Protein AF-A0A9W7AVV8-F1 (afdb_monomer_lite)

Radius of gyration: 15.86 Å; chains: 1; bounding box: 60×37×30 Å

Secondary structure (DSSP, 8-state):
----HHHHHHHHHHHHHHHHHHHHH-HHHHHHTTT-THHHHHHHHHHHT-----------GGG--HHHHHHHHHHHHHHHHH-S-HHHHHHHHHHH-HHHHHHHHH-TTHHHHHHHHHHHHHHHTTTSS-----HHHHHHHHHHHHHHHHHHHHHHS--

Sequence (159 aa):
MVRKKGGWKKRAELEKLGVDEFLYISFAMREILPRYPWFRALLHEISLNRVKGALTVTTALSDLKDHDANNLAKGLSTITLTNTEGSAAADHWISQNTAMEEFEKECPWMRPFFTELVQYNLNTSKLGLKLRVTSRALLSIDDLIIDVYITTVVFNTPA

pLDDT: mean 75.6, std 12.31, range [38.12, 89.88]

Structure (mmCIF, N/CA/C/O backbone):
data_AF-A0A9W7AVV8-F1
#
_entry.id   AF-A0A9W7AVV8-F1
#
loop_
_atom_site.group_PDB
_atom_site.id
_atom_site.type_symbol
_atom_site.label_atom_id
_atom_site.label_alt_id
_atom_site.label_comp_id
_atom_site.label_asym_id
_atom_site.label_entity_id
_atom_site.label_seq_id
_atom_site.pdbx_PDB_ins_code
_atom_site.Cartn_x
_atom_site.Cartn_y
_atom_site.Cartn_z
_atom_site.occupancy
_atom_site.B_iso_or_equiv
_atom_site.auth_seq_id
_atom_site.auth_comp_id
_atom_site.auth_asym_id
_atom_site.auth_atom_id
_atom_site.pdbx_PDB_model_num
ATOM 1 N N . MET A 1 1 ? -29.467 20.344 -10.314 1.00 38.12 1 MET A N 1
ATOM 2 C CA . MET A 1 1 ? -28.198 19.868 -10.919 1.00 38.12 1 MET A CA 1
ATOM 3 C C . MET A 1 1 ? -28.059 18.360 -10.724 1.00 38.12 1 MET A C 1
ATOM 5 O O . MET A 1 1 ? -27.743 17.911 -9.630 1.00 38.12 1 MET A 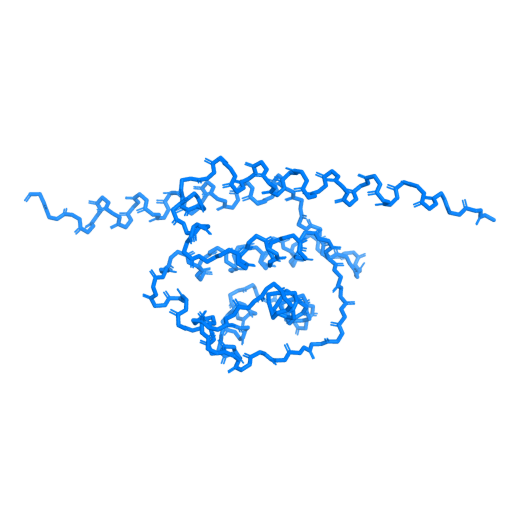O 1
ATOM 9 N N . VAL A 1 2 ? -28.319 17.562 -11.763 1.00 45.97 2 VAL A N 1
ATOM 10 C CA . VAL A 1 2 ? -28.132 16.101 -11.731 1.00 45.97 2 VAL A CA 1
ATOM 11 C C . VAL A 1 2 ? -26.651 15.804 -11.980 1.00 45.97 2 VAL A C 1
ATOM 13 O O . VAL A 1 2 ? -26.169 15.918 -13.105 1.00 45.97 2 VAL A O 1
ATOM 16 N N . ARG A 1 3 ? -25.891 15.449 -10.937 1.00 50.31 3 ARG A N 1
ATOM 17 C CA . ARG A 1 3 ? -24.530 14.914 -11.112 1.00 50.31 3 ARG A CA 1
ATOM 18 C C . ARG A 1 3 ? -24.635 13.618 -11.927 1.00 50.31 3 ARG A C 1
ATOM 20 O O . ARG A 1 3 ? -25.258 12.663 -11.467 1.00 50.31 3 ARG A O 1
ATOM 27 N N . LYS A 1 4 ? -24.036 13.579 -13.127 1.00 48.72 4 LYS A N 1
ATOM 28 C CA . LYS A 1 4 ? -23.948 12.384 -13.992 1.00 48.72 4 LYS A CA 1
ATOM 29 C C . LYS A 1 4 ? -23.308 11.218 -13.215 1.00 48.72 4 LYS A C 1
ATOM 31 O O . LYS A 1 4 ? -22.090 11.058 -13.236 1.00 48.72 4 LYS A O 1
ATOM 36 N N . LYS A 1 5 ? -24.123 10.375 -12.564 1.00 51.66 5 LYS A N 1
ATOM 37 C CA . LYS A 1 5 ? -23.690 9.153 -11.848 1.00 51.66 5 LYS A CA 1
ATOM 38 C C . LYS A 1 5 ? -22.823 8.227 -12.722 1.00 51.66 5 LYS A C 1
ATOM 40 O O . LYS A 1 5 ? -21.973 7.518 -12.194 1.00 51.66 5 LYS A O 1
ATOM 45 N N . GLY A 1 6 ? -22.988 8.267 -14.048 1.00 58.19 6 GLY A N 1
ATOM 46 C CA . GLY A 1 6 ? -22.201 7.471 -14.996 1.00 58.19 6 GLY A CA 1
ATOM 47 C C . GLY A 1 6 ? -20.746 7.920 -15.183 1.00 58.19 6 GLY A C 1
ATOM 48 O O . GLY A 1 6 ? -19.896 7.083 -15.455 1.00 58.19 6 GLY A O 1
ATOM 49 N N . GLY A 1 7 ? -20.426 9.207 -14.997 1.00 67.81 7 GLY A N 1
ATOM 50 C CA . GLY A 1 7 ? -19.055 9.705 -15.194 1.00 67.81 7 GLY A CA 1
ATOM 51 C C . GLY A 1 7 ? -18.080 9.197 -14.130 1.00 67.81 7 GLY A C 1
ATOM 52 O O . GLY A 1 7 ? -16.937 8.874 -14.433 1.00 67.81 7 GLY A O 1
ATOM 53 N N . TRP A 1 8 ? -18.555 9.062 -12.888 1.00 65.25 8 TRP A N 1
ATOM 54 C CA . TRP A 1 8 ? -17.750 8.533 -11.787 1.00 65.25 8 TRP A CA 1
ATOM 55 C C . TRP A 1 8 ? -17.470 7.034 -11.937 1.00 65.25 8 TRP A C 1
ATOM 57 O O . TRP A 1 8 ? -16.346 6.607 -11.701 1.00 65.25 8 TRP A O 1
ATOM 67 N N . LYS A 1 9 ? -18.472 6.241 -12.352 1.00 72.69 9 LYS A N 1
ATOM 68 C CA . LYS A 1 9 ? -18.294 4.799 -12.603 1.00 72.69 9 LYS A CA 1
ATOM 69 C C . LYS A 1 9 ? -17.248 4.548 -13.688 1.00 72.69 9 LYS A C 1
ATOM 71 O O . LYS A 1 9 ? -16.290 3.836 -13.430 1.00 72.69 9 LYS A O 1
ATOM 76 N N . LYS A 1 10 ? -17.375 5.233 -14.831 1.00 77.25 10 LYS A N 1
ATOM 77 C CA . LYS A 1 10 ? -16.401 5.144 -15.929 1.00 77.25 10 LYS A CA 1
ATOM 78 C C . LYS A 1 10 ? -14.988 5.514 -15.485 1.00 77.25 10 LYS A C 1
ATOM 80 O O . LYS A 1 10 ? -14.037 4.841 -15.848 1.00 77.25 10 LYS A O 1
ATOM 85 N N . ARG A 1 11 ? -14.840 6.567 -14.675 1.00 71.44 11 ARG A N 1
ATOM 86 C CA . ARG A 1 11 ? -13.527 6.938 -14.139 1.00 71.44 11 ARG A CA 1
ATOM 87 C C . ARG A 1 11 ? -12.955 5.848 -13.234 1.00 71.44 11 ARG A C 1
ATOM 89 O O . ARG A 1 11 ? -11.803 5.494 -13.402 1.00 71.44 11 ARG A O 1
ATOM 96 N N . ALA A 1 12 ? -13.747 5.308 -12.311 1.00 75.31 12 ALA A N 1
ATOM 97 C CA . ALA A 1 12 ? -13.295 4.233 -11.430 1.00 75.31 12 ALA A CA 1
ATOM 98 C C . ALA A 1 12 ? -12.876 2.970 -12.207 1.00 75.31 12 ALA A C 1
ATOM 100 O O . ALA A 1 12 ? -11.914 2.317 -11.823 1.00 75.31 12 ALA A O 1
ATOM 101 N N . GLU A 1 13 ? -13.574 2.640 -13.296 1.00 78.31 13 GLU A N 1
ATOM 102 C CA . GLU A 1 13 ? -13.197 1.545 -14.201 1.00 78.31 13 GLU A CA 1
ATOM 103 C C . GLU A 1 13 ? -11.868 1.824 -14.913 1.00 78.31 13 GLU A C 1
ATOM 105 O O . GLU A 1 13 ? -11.010 0.950 -14.946 1.00 78.31 13 GLU A O 1
ATOM 110 N N . LEU A 1 14 ? -11.661 3.045 -15.416 1.00 78.06 14 LEU A N 1
ATOM 111 C CA . LEU A 1 14 ? -10.403 3.443 -16.057 1.00 78.06 14 LEU A CA 1
ATOM 112 C C . LEU A 1 14 ? -9.212 3.420 -15.092 1.00 78.06 14 LEU A C 1
ATOM 114 O O . LEU A 1 14 ? -8.141 2.963 -15.471 1.00 78.06 14 LEU A O 1
ATOM 118 N N . GLU A 1 15 ? -9.392 3.878 -13.850 1.00 77.38 15 GLU A N 1
ATOM 119 C CA . GLU A 1 15 ? -8.321 3.818 -12.846 1.00 77.38 15 GLU A CA 1
ATOM 120 C C . GLU A 1 15 ? -7.971 2.357 -12.529 1.00 77.38 15 GLU A C 1
ATOM 122 O O . GLU A 1 15 ? -6.797 2.005 -12.543 1.00 77.38 15 GLU A O 1
ATOM 127 N N . LYS A 1 16 ? -8.969 1.475 -12.351 1.00 80.88 16 LYS A N 1
ATOM 128 C CA . LYS A 1 16 ? -8.730 0.033 -12.159 1.00 80.88 16 LYS A CA 1
ATOM 129 C C . LYS A 1 16 ? -7.988 -0.605 -13.330 1.00 80.88 16 LYS A C 1
ATOM 131 O O . LYS A 1 16 ? -7.072 -1.382 -13.096 1.00 80.88 16 LYS A O 1
ATOM 136 N N . LEU A 1 17 ? -8.361 -0.268 -14.566 1.00 80.75 17 LEU A N 1
ATOM 137 C CA . LEU A 1 17 ? -7.660 -0.740 -15.762 1.00 80.75 17 LEU A CA 1
ATOM 138 C C . LEU A 1 17 ? -6.203 -0.281 -15.770 1.00 80.75 17 LEU A C 1
ATOM 140 O O . LEU A 1 17 ? -5.321 -1.072 -16.071 1.00 80.75 17 LEU A O 1
ATOM 144 N N . GLY A 1 18 ? -5.947 0.968 -15.387 1.00 79.62 18 GLY A N 1
ATOM 145 C CA . GLY A 1 18 ? -4.588 1.472 -15.281 1.00 79.62 18 GLY A CA 1
ATOM 146 C C . GLY A 1 18 ? -3.784 0.822 -14.147 1.00 79.62 18 GLY A C 1
ATOM 147 O O . GLY A 1 18 ? -2.588 0.609 -14.311 1.00 79.62 18 GLY A O 1
ATOM 148 N N . VAL A 1 19 ? -4.407 0.473 -13.013 1.00 81.62 19 VAL A N 1
ATOM 149 C CA . VAL A 1 19 ? -3.738 -0.329 -11.971 1.00 81.62 19 VAL A CA 1
ATOM 150 C C . VAL A 1 19 ? -3.448 -1.742 -12.475 1.00 81.62 19 VAL A C 1
ATOM 152 O O . VAL A 1 19 ? -2.382 -2.276 -12.202 1.00 81.62 19 VAL A O 1
ATOM 155 N N . ASP A 1 20 ? -4.360 -2.344 -13.233 1.00 83.62 20 ASP A N 1
ATOM 156 C CA . ASP A 1 20 ? -4.154 -3.668 -13.823 1.00 83.62 20 ASP A CA 1
ATOM 157 C C . ASP A 1 20 ? -3.036 -3.670 -14.864 1.00 83.62 20 ASP A C 1
ATOM 159 O O . ASP A 1 20 ? -2.230 -4.596 -14.887 1.00 83.62 20 ASP A O 1
ATOM 163 N N . GLU A 1 21 ? -2.962 -2.626 -15.686 1.00 79.69 21 GLU A N 1
ATOM 164 C CA . GLU A 1 21 ? -1.864 -2.396 -16.620 1.00 79.69 21 GLU A CA 1
ATOM 165 C C . GLU A 1 21 ? -0.539 -2.224 -15.873 1.00 79.69 21 GLU A C 1
ATOM 167 O O . GLU A 1 21 ? 0.437 -2.889 -16.202 1.00 79.69 21 GLU A O 1
ATOM 172 N N . PHE A 1 22 ? -0.522 -1.417 -14.811 1.00 78.25 22 PHE A N 1
ATOM 173 C CA . PHE A 1 22 ? 0.637 -1.247 -13.938 1.00 78.25 22 PHE A CA 1
ATOM 174 C C . PHE A 1 22 ? 1.129 -2.582 -13.350 1.00 78.25 22 PHE A C 1
ATOM 176 O O . PHE A 1 22 ? 2.284 -2.967 -13.532 1.00 78.25 22 PHE A O 1
ATOM 183 N N . LEU A 1 23 ? 0.226 -3.321 -12.707 1.00 79.75 23 LEU A N 1
ATOM 184 C CA . LEU A 1 23 ? 0.482 -4.642 -12.136 1.00 79.75 23 LEU A CA 1
ATOM 185 C C . LEU A 1 23 ? 0.973 -5.646 -13.183 1.00 79.75 23 LEU A C 1
ATOM 187 O O . LEU A 1 23 ? 1.753 -6.544 -12.872 1.00 79.75 23 LEU A O 1
ATOM 191 N N . TYR A 1 24 ? 0.493 -5.508 -14.419 1.00 76.94 24 TYR A N 1
ATOM 192 C CA . TYR A 1 24 ? 0.911 -6.345 -15.525 1.00 76.94 24 TYR A CA 1
ATOM 193 C C . TYR A 1 24 ? 2.230 -5.894 -16.140 1.00 76.94 24 TYR A C 1
ATOM 195 O O . TYR A 1 24 ? 2.864 -6.730 -16.751 1.00 76.94 24 TYR A O 1
ATOM 203 N N . ILE A 1 25 ? 2.676 -4.645 -16.054 1.00 70.56 25 ILE A N 1
ATOM 204 C CA . ILE A 1 25 ? 3.925 -4.206 -16.706 1.00 70.56 25 ILE A CA 1
ATOM 205 C C . ILE A 1 25 ? 5.123 -4.313 -15.756 1.00 70.56 25 ILE A C 1
ATOM 207 O O . ILE A 1 25 ? 6.204 -4.694 -16.202 1.00 70.56 25 ILE A O 1
ATOM 211 N N . SER A 1 26 ? 4.923 -4.058 -14.462 1.00 70.69 26 SER A N 1
ATOM 212 C CA . SER A 1 26 ? 5.992 -4.097 -13.460 1.00 70.69 26 SER A CA 1
ATOM 213 C C . SER A 1 26 ? 6.523 -5.513 -13.225 1.00 70.69 26 SER A C 1
ATOM 215 O O . SER A 1 26 ? 5.764 -6.450 -12.955 1.00 70.69 26 SER A O 1
ATOM 217 N N . PHE A 1 27 ? 7.848 -5.669 -13.293 1.00 72.88 27 PHE A N 1
ATOM 218 C CA . PHE A 1 27 ? 8.526 -6.939 -13.027 1.00 72.88 27 PHE A CA 1
ATOM 219 C C . PHE A 1 27 ? 8.288 -7.409 -11.585 1.00 72.88 27 PHE A C 1
ATOM 221 O O . PHE A 1 27 ? 7.820 -8.528 -11.378 1.00 72.88 27 PHE A O 1
ATOM 228 N N . ALA A 1 28 ? 8.509 -6.528 -10.603 1.00 70.19 28 ALA A N 1
ATOM 229 C CA . ALA A 1 28 ? 8.318 -6.842 -9.188 1.00 70.19 28 ALA A CA 1
ATOM 230 C C . ALA A 1 28 ? 6.866 -7.249 -8.892 1.00 70.19 28 ALA A C 1
ATOM 232 O O . ALA A 1 28 ? 6.619 -8.227 -8.185 1.00 70.19 28 ALA A O 1
ATOM 233 N N . MET A 1 29 ? 5.892 -6.556 -9.494 1.00 76.69 29 MET A N 1
ATOM 234 C CA . MET A 1 29 ? 4.472 -6.869 -9.307 1.00 76.69 29 MET A CA 1
ATOM 235 C C . MET A 1 29 ? 4.100 -8.233 -9.892 1.00 76.69 29 MET A C 1
ATOM 237 O O . MET A 1 29 ? 3.361 -8.989 -9.262 1.00 76.69 29 MET A O 1
ATOM 241 N N . ARG A 1 30 ? 4.642 -8.601 -11.059 1.00 78.06 30 ARG A N 1
ATOM 242 C CA . ARG A 1 30 ? 4.421 -9.933 -11.648 1.00 78.06 30 ARG A CA 1
ATOM 243 C C . ARG A 1 30 ? 4.935 -11.062 -10.763 1.00 78.06 30 ARG A C 1
ATOM 245 O O . ARG A 1 30 ? 4.308 -12.119 -10.733 1.00 78.06 30 ARG A O 1
ATOM 252 N N . GLU A 1 31 ? 6.042 -10.848 -10.059 1.00 78.44 31 GLU A N 1
ATOM 253 C CA . GLU A 1 31 ? 6.601 -11.848 -9.148 1.00 78.44 31 GLU A CA 1
ATOM 254 C C . GLU A 1 31 ? 5.776 -11.990 -7.866 1.00 78.44 31 GLU A C 1
ATOM 256 O O . GLU A 1 31 ? 5.559 -13.109 -7.396 1.00 78.44 31 GLU A O 1
ATOM 261 N N . ILE A 1 32 ? 5.267 -10.883 -7.313 1.00 80.06 32 ILE A N 1
ATOM 262 C CA . ILE A 1 32 ? 4.542 -10.932 -6.037 1.00 80.06 32 ILE A CA 1
ATOM 263 C C . ILE A 1 32 ? 3.065 -11.291 -6.167 1.00 80.06 32 ILE A C 1
ATOM 265 O O . ILE A 1 32 ? 2.519 -11.881 -5.240 1.00 80.06 32 ILE A O 1
ATOM 269 N N . LEU A 1 33 ? 2.397 -10.984 -7.282 1.00 82.62 33 LEU A N 1
ATOM 270 C CA . LEU A 1 33 ? 0.952 -11.209 -7.424 1.00 82.62 33 LEU A CA 1
ATOM 271 C C . LEU A 1 33 ? 0.521 -12.680 -7.281 1.00 82.62 33 LEU A C 1
ATOM 273 O O . LEU A 1 33 ? -0.514 -12.911 -6.652 1.00 82.62 33 LEU A O 1
ATOM 277 N N . PRO A 1 34 ? 1.263 -13.682 -7.798 1.00 85.62 34 PRO A N 1
ATOM 278 C CA . PRO A 1 34 ? 0.942 -15.088 -7.553 1.00 85.62 34 PRO A CA 1
ATOM 279 C C . PRO A 1 34 ? 1.038 -15.477 -6.074 1.00 85.62 34 PRO A C 1
ATOM 281 O O . PRO A 1 34 ? 0.298 -16.348 -5.622 1.00 85.62 34 PRO A O 1
ATOM 284 N N . ARG A 1 35 ? 1.943 -14.836 -5.324 1.00 85.38 35 ARG A N 1
ATOM 285 C CA . ARG A 1 35 ? 2.198 -15.120 -3.905 1.00 85.38 35 ARG A CA 1
ATOM 286 C C . ARG A 1 35 ? 1.266 -14.341 -2.975 1.00 85.38 35 ARG A C 1
ATOM 288 O O . ARG A 1 35 ? 0.839 -14.869 -1.955 1.00 85.38 35 ARG A O 1
ATOM 295 N N . TYR A 1 36 ? 0.909 -13.1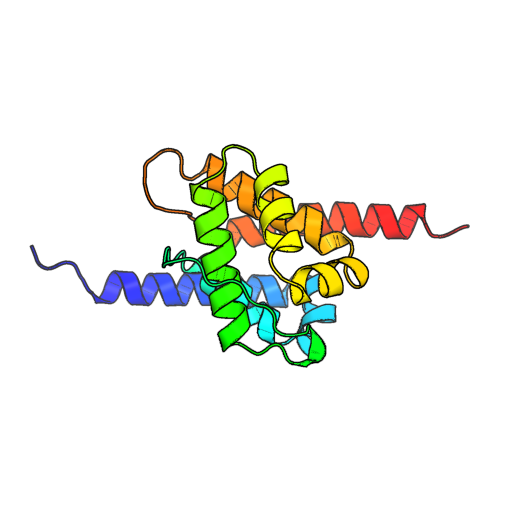20 -3.365 1.00 88.06 36 TYR A N 1
ATOM 296 C CA . TYR A 1 36 ? 0.096 -12.173 -2.604 1.00 88.06 36 TYR A CA 1
ATOM 297 C C . TYR A 1 36 ? -1.039 -11.589 -3.464 1.00 88.06 36 TYR A C 1
ATOM 299 O O . TYR A 1 36 ? -1.014 -10.404 -3.812 1.00 88.06 36 TYR A O 1
ATOM 307 N N . PRO A 1 37 ? -2.081 -12.381 -3.798 1.00 87.62 37 PRO A N 1
ATOM 308 C CA . PRO A 1 37 ? -3.171 -11.929 -4.672 1.00 87.62 37 PRO A CA 1
ATOM 309 C C . PRO A 1 37 ? -3.921 -10.700 -4.139 1.00 87.62 37 PRO A C 1
ATOM 311 O O . PRO A 1 37 ? -4.379 -9.853 -4.911 1.00 87.62 37 PRO A O 1
ATOM 314 N N . TRP A 1 38 ? -3.986 -10.567 -2.811 1.00 89.06 38 TRP A N 1
ATOM 315 C CA . TRP A 1 38 ? -4.621 -9.455 -2.106 1.00 89.06 38 TRP A CA 1
ATOM 316 C C . TRP A 1 38 ? -3.986 -8.093 -2.436 1.00 89.06 38 TRP A C 1
ATOM 318 O O . TRP A 1 38 ? -4.639 -7.054 -2.305 1.00 89.06 38 TRP A O 1
ATOM 328 N N . PHE A 1 39 ? -2.735 -8.070 -2.910 1.00 87.56 39 PHE A N 1
ATOM 329 C CA . PHE A 1 39 ? -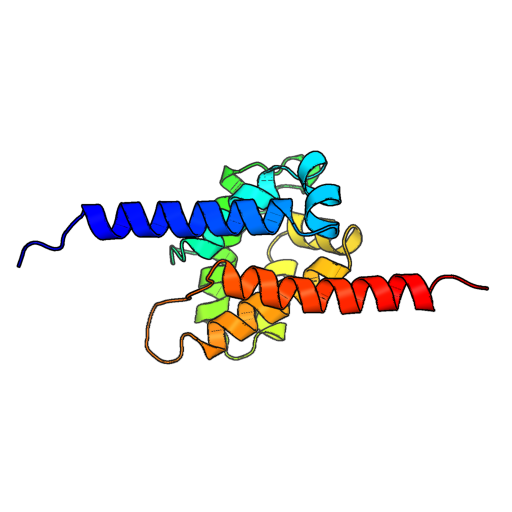2.016 -6.839 -3.233 1.00 87.56 39 PHE A CA 1
ATOM 330 C C . PHE A 1 39 ? -2.680 -6.063 -4.381 1.00 87.56 39 PHE A C 1
ATOM 332 O O . PHE A 1 39 ? -2.749 -4.831 -4.365 1.00 87.56 39 PHE A O 1
ATOM 339 N N . ARG A 1 40 ? -3.283 -6.781 -5.339 1.00 88.44 40 ARG A N 1
ATOM 340 C CA . ARG A 1 40 ? -4.107 -6.174 -6.395 1.00 88.44 40 ARG A CA 1
ATOM 341 C C . ARG A 1 40 ? -5.293 -5.415 -5.803 1.00 88.44 40 ARG A C 1
ATOM 343 O O . ARG A 1 40 ? -5.547 -4.276 -6.193 1.00 88.44 40 ARG A O 1
ATOM 350 N N . ALA A 1 41 ? -6.002 -6.026 -4.853 1.00 89.00 41 ALA A N 1
ATOM 351 C CA . ALA A 1 41 ? -7.142 -5.399 -4.189 1.00 89.00 41 ALA A CA 1
ATOM 352 C C . ALA A 1 41 ? -6.720 -4.154 -3.389 1.00 89.00 41 ALA A C 1
ATOM 354 O O . ALA A 1 41 ? -7.400 -3.128 -3.459 1.00 89.00 41 ALA A O 1
ATOM 355 N N . LEU A 1 42 ? -5.562 -4.207 -2.716 1.00 89.00 42 LEU A N 1
ATOM 356 C CA . LEU A 1 42 ? -4.979 -3.066 -2.003 1.00 89.00 42 LEU A CA 1
ATOM 357 C C . LEU A 1 42 ? -4.766 -1.871 -2.945 1.00 89.00 42 LEU A C 1
ATOM 359 O O . LEU A 1 42 ? -5.287 -0.783 -2.692 1.00 89.00 42 LEU A O 1
ATOM 363 N N . LEU A 1 43 ? -4.047 -2.068 -4.054 1.00 86.19 43 LEU A N 1
ATOM 364 C CA . LEU A 1 43 ? -3.751 -0.986 -4.999 1.00 86.19 43 LEU A CA 1
ATOM 365 C C . LEU A 1 43 ? -4.994 -0.470 -5.724 1.00 86.19 43 LEU A C 1
ATOM 367 O O . LEU A 1 43 ? -5.113 0.734 -5.967 1.00 86.19 43 LEU A O 1
ATOM 371 N N . HIS A 1 44 ? -5.955 -1.350 -6.015 1.00 85.75 44 HIS A N 1
ATOM 372 C CA . HIS A 1 44 ? -7.260 -0.941 -6.531 1.00 85.75 44 HIS A CA 1
ATOM 373 C C . HIS A 1 44 ? -7.945 0.016 -5.560 1.00 85.75 44 HIS A C 1
ATOM 375 O O . HIS A 1 44 ? -8.340 1.107 -5.966 1.00 85.75 44 HIS A O 1
ATOM 381 N N . GLU A 1 45 ? -8.071 -0.343 -4.284 1.00 84.69 45 GLU A N 1
ATOM 382 C CA . GLU A 1 45 ? -8.775 0.499 -3.313 1.00 84.69 45 GLU A CA 1
ATOM 383 C C . GLU A 1 45 ? -8.009 1.801 -3.010 1.00 84.69 45 GLU A C 1
ATOM 385 O O . GLU A 1 45 ? -8.642 2.855 -2.887 1.00 84.69 45 GLU A O 1
ATOM 390 N N . ILE A 1 46 ? -6.668 1.776 -3.009 1.00 81.38 46 ILE A N 1
ATOM 391 C CA . ILE A 1 46 ? -5.827 2.985 -2.935 1.00 81.38 46 ILE A CA 1
ATOM 392 C C . ILE A 1 46 ? -6.111 3.921 -4.122 1.00 81.38 46 ILE A C 1
ATOM 394 O O . ILE A 1 46 ? -6.349 5.114 -3.918 1.00 81.38 46 ILE A O 1
ATOM 398 N N . SER A 1 47 ? -6.163 3.398 -5.354 1.00 76.19 47 SER A N 1
ATOM 399 C CA . SER A 1 47 ? -6.453 4.200 -6.559 1.00 76.19 47 SER A CA 1
ATOM 400 C C . SER A 1 47 ? -7.867 4.793 -6.563 1.00 76.19 47 SER A C 1
ATOM 402 O O . SER A 1 47 ? -8.111 5.879 -7.092 1.00 76.19 47 SER A O 1
ATOM 404 N N . LEU A 1 48 ? -8.820 4.113 -5.916 1.00 74.62 48 LEU A N 1
ATOM 405 C CA . LEU A 1 48 ? -10.186 4.606 -5.764 1.00 74.62 48 LEU A CA 1
ATOM 406 C C . LEU A 1 48 ? -10.297 5.736 -4.733 1.00 74.62 48 LEU A C 1
ATOM 408 O O . LEU A 1 48 ? -11.335 6.407 -4.714 1.00 74.62 48 LEU A O 1
ATOM 412 N N . ASN A 1 49 ? -9.261 5.944 -3.909 1.00 66.06 49 ASN A N 1
ATOM 413 C CA . ASN A 1 49 ? -9.165 6.986 -2.890 1.00 66.06 49 ASN A CA 1
ATOM 414 C C . ASN A 1 49 ? -10.470 7.131 -2.085 1.00 66.06 49 ASN A C 1
ATOM 416 O O . ASN A 1 49 ? -11.175 8.150 -2.100 1.00 66.06 49 ASN A O 1
ATOM 420 N N . ARG A 1 50 ? -10.846 6.057 -1.400 1.00 65.06 50 ARG A N 1
ATOM 421 C CA . ARG A 1 50 ? -12.009 6.074 -0.518 1.00 65.06 50 ARG A CA 1
ATOM 422 C C . ARG A 1 50 ? -11.545 6.290 0.907 1.00 65.06 50 ARG A C 1
ATOM 424 O O . ARG A 1 50 ? -11.318 5.339 1.644 1.00 65.06 50 ARG A O 1
ATOM 431 N N . VAL A 1 51 ? -11.483 7.559 1.300 1.00 56.34 51 VAL A N 1
ATOM 432 C CA . VAL A 1 51 ? -11.313 7.934 2.705 1.00 56.34 51 VAL A CA 1
ATOM 433 C C . VAL A 1 51 ? -12.541 7.448 3.470 1.00 56.34 51 VAL A C 1
ATOM 435 O O . VAL A 1 51 ? -13.654 7.950 3.297 1.00 56.34 51 VAL A O 1
ATOM 438 N N . LYS A 1 52 ? -12.342 6.416 4.279 1.00 62.25 52 LYS A N 1
ATOM 439 C CA . LYS A 1 52 ? -13.308 5.873 5.232 1.00 62.25 52 LYS A CA 1
ATOM 440 C C . LYS A 1 52 ? -12.559 5.634 6.537 1.00 62.25 52 LYS A C 1
ATOM 442 O O . LYS A 1 52 ? -11.339 5.527 6.503 1.00 62.25 52 LYS A O 1
ATOM 447 N N . GLY A 1 53 ? -13.285 5.575 7.655 1.00 58.09 53 GLY A N 1
ATOM 448 C CA . GLY A 1 53 ? -12.686 5.391 8.979 1.00 58.09 53 GLY A CA 1
ATOM 449 C C . GLY A 1 53 ? -11.634 4.280 8.985 1.00 58.09 53 GLY A C 1
ATOM 450 O O . GLY A 1 53 ? -11.862 3.215 8.403 1.00 58.09 53 GLY A O 1
ATOM 451 N N . ALA A 1 54 ? -10.484 4.576 9.591 1.00 60.94 54 ALA A N 1
ATOM 452 C CA . ALA A 1 54 ? -9.368 3.650 9.689 1.00 60.94 54 ALA A CA 1
ATOM 453 C C . ALA A 1 54 ? -9.789 2.370 10.417 1.00 60.94 54 ALA A C 1
ATOM 455 O O . ALA A 1 54 ? -10.465 2.416 11.444 1.00 60.94 54 ALA A O 1
ATOM 456 N N . LEU A 1 55 ? -9.363 1.237 9.868 1.00 64.12 55 LEU A N 1
ATOM 457 C CA . LEU A 1 55 ? -9.448 -0.069 10.501 1.00 64.12 55 LEU A CA 1
ATOM 458 C C . LEU A 1 55 ? -8.028 -0.623 10.541 1.00 64.12 55 LEU A C 1
ATOM 460 O O . LEU A 1 55 ? -7.385 -0.726 9.497 1.00 64.12 55 LEU A O 1
ATOM 464 N N . THR A 1 56 ? -7.549 -0.943 11.737 1.00 72.06 56 THR A N 1
ATOM 465 C CA . THR A 1 56 ? -6.284 -1.655 11.928 1.00 72.06 56 THR A CA 1
ATOM 466 C C . THR A 1 56 ? -6.479 -3.115 11.542 1.00 72.06 56 THR A C 1
ATOM 468 O O . THR A 1 56 ? -7.473 -3.730 11.937 1.00 72.06 56 THR A O 1
ATOM 471 N N . VAL A 1 57 ? -5.551 -3.670 10.766 1.00 75.25 57 VAL A N 1
ATOM 472 C CA . VAL A 1 57 ? -5.570 -5.075 10.356 1.00 75.25 57 VAL A CA 1
ATOM 473 C C . VAL A 1 57 ? -4.519 -5.833 11.159 1.00 75.25 57 VAL A C 1
ATOM 475 O O . VAL A 1 57 ? -3.322 -5.620 10.997 1.00 75.25 57 VAL A O 1
ATOM 478 N N . THR A 1 58 ? -4.985 -6.734 12.023 1.00 79.56 58 THR A N 1
ATOM 479 C CA . THR A 1 58 ? -4.142 -7.622 12.845 1.00 79.56 58 THR A CA 1
ATOM 480 C C . THR A 1 58 ? -4.017 -9.031 12.259 1.00 79.56 58 THR A C 1
ATOM 482 O O . THR A 1 58 ? -3.433 -9.910 12.886 1.00 79.56 58 THR A O 1
ATOM 485 N N . THR A 1 59 ? -4.594 -9.269 11.078 1.00 82.06 59 THR A N 1
ATOM 486 C CA . THR A 1 59 ? -4.478 -10.532 10.339 1.00 82.06 59 THR A CA 1
ATOM 487 C C . THR A 1 59 ? -3.016 -10.784 9.964 1.00 82.06 59 THR A C 1
ATOM 489 O O . THR A 1 59 ? -2.318 -9.848 9.575 1.00 82.06 59 THR A O 1
ATOM 492 N N . ALA A 1 60 ? -2.564 -12.036 10.066 1.00 81.62 60 ALA A N 1
ATOM 493 C CA . ALA A 1 60 ? -1.244 -12.455 9.594 1.00 81.62 60 ALA A CA 1
ATOM 494 C C . ALA A 1 60 ? -1.150 -12.371 8.061 1.00 81.62 60 ALA A C 1
ATOM 496 O O . ALA A 1 60 ? -2.164 -12.498 7.368 1.00 81.62 60 ALA A O 1
ATOM 497 N N . LEU A 1 61 ? 0.060 -12.208 7.515 1.00 82.00 61 LEU A N 1
ATOM 498 C CA . LEU A 1 61 ? 0.270 -12.094 6.068 1.00 82.00 61 LEU A CA 1
ATOM 499 C C . LEU A 1 61 ? -0.257 -13.313 5.294 1.00 82.00 61 LEU A C 1
ATOM 501 O O . LEU A 1 61 ? -0.827 -13.161 4.212 1.00 82.00 61 LEU A O 1
ATOM 505 N N . SER A 1 62 ? -0.113 -14.513 5.863 1.00 83.19 62 SER A N 1
ATOM 506 C CA . SER A 1 62 ? -0.556 -15.776 5.256 1.00 83.19 62 SER A CA 1
ATOM 507 C C . SER A 1 62 ? -2.073 -15.897 5.111 1.00 83.19 62 SER A C 1
ATOM 509 O O . SER A 1 62 ? -2.545 -16.594 4.215 1.00 83.19 62 SER A O 1
ATOM 511 N N . ASP A 1 63 ? -2.834 -15.222 5.975 1.00 87.12 63 ASP A N 1
ATOM 512 C CA . ASP A 1 63 ? -4.299 -15.302 6.019 1.00 87.12 63 ASP A CA 1
ATOM 513 C C . ASP A 1 63 ? -4.979 -14.094 5.363 1.00 87.12 63 ASP A C 1
ATOM 515 O O . ASP A 1 63 ? -6.210 -13.981 5.382 1.00 87.12 63 ASP A O 1
ATOM 519 N N . LEU A 1 64 ? -4.191 -13.182 4.786 1.00 88.62 64 LEU A N 1
ATOM 520 C CA . LEU A 1 64 ? -4.679 -11.903 4.301 1.00 88.62 64 LEU A CA 1
ATOM 521 C C . LEU A 1 64 ? -5.498 -12.056 3.017 1.00 88.62 64 LEU A C 1
ATOM 523 O O . LEU A 1 64 ? -5.051 -12.624 2.017 1.00 88.62 64 LEU A O 1
ATOM 527 N N . LYS A 1 65 ? -6.721 -11.520 3.040 1.00 89.88 65 LYS A N 1
ATOM 528 C CA . LYS A 1 65 ? -7.669 -11.578 1.916 1.00 89.88 65 LYS A CA 1
ATOM 529 C C . LYS A 1 65 ? -7.954 -10.189 1.362 1.00 89.88 65 LYS A C 1
ATOM 531 O O . LYS A 1 65 ? -7.688 -9.175 2.002 1.00 89.88 65 LYS A O 1
ATOM 536 N N . ASP A 1 66 ? -8.609 -10.133 0.207 1.00 89.19 66 ASP A N 1
ATOM 537 C CA . ASP A 1 66 ? -9.007 -8.880 -0.450 1.00 89.19 66 ASP A CA 1
ATOM 538 C C . ASP A 1 66 ? -9.788 -7.926 0.468 1.00 89.19 66 ASP A C 1
ATOM 540 O O . ASP A 1 66 ? -9.644 -6.708 0.386 1.00 89.19 66 ASP A O 1
ATOM 544 N N . HIS A 1 67 ? -10.624 -8.458 1.366 1.00 85.75 67 HIS A N 1
ATOM 545 C CA . HIS A 1 67 ? -11.332 -7.646 2.358 1.00 85.75 67 HIS A CA 1
ATOM 546 C C . HIS A 1 67 ? -10.367 -6.897 3.290 1.00 85.75 67 HIS A C 1
ATOM 548 O O . HIS A 1 67 ? -10.568 -5.712 3.564 1.00 85.75 67 HIS A O 1
ATOM 554 N N . ASP A 1 68 ? -9.320 -7.574 3.745 1.00 88.12 68 ASP A N 1
ATOM 555 C CA . ASP A 1 68 ? -8.333 -7.024 4.666 1.00 88.12 68 ASP A CA 1
ATOM 556 C C . ASP A 1 68 ? -7.421 -6.042 3.932 1.00 88.12 68 ASP A C 1
ATOM 558 O O . ASP A 1 68 ? -7.182 -4.945 4.428 1.00 88.12 68 ASP A O 1
ATOM 562 N N . ALA A 1 69 ? -7.054 -6.349 2.685 1.00 88.44 69 ALA A N 1
ATOM 563 C CA . ALA A 1 69 ? -6.377 -5.420 1.781 1.00 88.44 69 ALA A CA 1
ATOM 564 C C . ALA A 1 69 ? -7.169 -4.117 1.566 1.00 88.44 69 ALA A C 1
ATOM 566 O O . ALA A 1 69 ? -6.607 -3.022 1.591 1.00 88.44 69 ALA A O 1
ATOM 567 N N . ASN A 1 70 ? -8.496 -4.200 1.446 1.00 87.38 70 ASN A N 1
ATOM 568 C CA . ASN A 1 70 ? -9.340 -3.007 1.373 1.00 87.38 70 ASN A CA 1
ATOM 569 C C . ASN A 1 70 ? -9.333 -2.199 2.681 1.00 87.38 70 ASN A C 1
ATOM 571 O O . ASN A 1 70 ? -9.532 -0.985 2.654 1.00 87.38 70 ASN A O 1
ATOM 575 N N . ASN A 1 71 ? -9.157 -2.841 3.837 1.00 86.75 71 ASN A N 1
ATOM 576 C CA . ASN A 1 71 ? -9.055 -2.147 5.123 1.00 86.75 71 ASN A CA 1
ATOM 577 C C . ASN A 1 71 ? -7.672 -1.521 5.318 1.00 86.75 71 ASN A C 1
ATOM 579 O O . ASN A 1 71 ? -7.601 -0.358 5.717 1.00 86.75 71 ASN A O 1
ATOM 583 N N . LEU A 1 72 ? -6.609 -2.213 4.901 1.00 88.62 72 LEU A N 1
ATOM 584 C CA . LEU A 1 72 ? -5.255 -1.670 4.799 1.00 88.62 72 LEU A CA 1
ATOM 585 C C . LEU A 1 72 ? -5.227 -0.389 3.949 1.00 88.62 72 LEU A C 1
ATOM 587 O O . LEU A 1 72 ? -4.698 0.628 4.399 1.00 88.62 72 LEU A O 1
ATOM 591 N N . ALA A 1 73 ? -5.881 -0.393 2.780 1.00 86.06 73 ALA A N 1
ATOM 592 C CA . ALA A 1 73 ? -5.999 0.778 1.904 1.00 86.06 73 ALA A CA 1
ATOM 593 C C . ALA A 1 73 ? -6.654 1.988 2.599 1.00 86.06 73 ALA A C 1
ATOM 595 O O . ALA A 1 73 ? -6.217 3.134 2.442 1.00 86.06 73 ALA A O 1
ATOM 596 N N . LYS A 1 74 ? -7.719 1.748 3.376 1.00 84.75 74 LYS A N 1
ATOM 597 C CA . LYS A 1 74 ? -8.427 2.796 4.135 1.00 84.75 74 LYS A CA 1
ATOM 598 C C . LYS A 1 74 ? -7.577 3.321 5.290 1.00 84.75 74 LYS A C 1
ATOM 600 O O . LYS A 1 74 ? -7.575 4.529 5.534 1.00 84.75 74 LYS A O 1
ATOM 605 N N . GLY A 1 75 ? -6.855 2.432 5.974 1.00 85.25 75 GLY A N 1
ATOM 606 C CA . GLY A 1 75 ? -5.880 2.787 7.004 1.00 85.25 75 GLY A CA 1
ATOM 607 C C . GLY A 1 75 ? -4.806 3.718 6.448 1.00 85.25 75 GLY A C 1
ATOM 608 O O . GLY A 1 75 ? -4.648 4.829 6.950 1.00 85.25 75 GLY A O 1
ATOM 609 N N . LEU A 1 76 ? -4.178 3.336 5.331 1.00 85.38 76 LEU A N 1
ATOM 610 C CA . LEU A 1 76 ? -3.177 4.152 4.638 1.00 85.38 76 LEU A CA 1
ATOM 611 C C . LEU A 1 76 ? -3.736 5.516 4.220 1.00 85.38 76 LEU A C 1
ATOM 613 O O . LEU A 1 76 ? -3.111 6.550 4.449 1.00 85.38 76 LEU A O 1
ATOM 617 N N . SER A 1 77 ? -4.944 5.535 3.650 1.00 81.44 77 SER A N 1
ATOM 618 C CA . SER A 1 77 ? -5.613 6.778 3.245 1.00 81.44 77 SER A CA 1
ATOM 619 C C . SER A 1 77 ? -5.865 7.707 4.435 1.00 81.44 77 SER A C 1
ATOM 621 O O . SER A 1 77 ? -5.695 8.918 4.319 1.00 81.44 77 SER A O 1
ATOM 623 N N . THR A 1 78 ? -6.254 7.151 5.585 1.00 81.62 78 THR A N 1
ATOM 624 C CA . THR A 1 78 ? -6.479 7.927 6.812 1.00 81.62 78 THR A CA 1
ATOM 625 C C . THR A 1 78 ? -5.170 8.497 7.342 1.00 81.62 78 THR A C 1
ATOM 627 O O . THR A 1 78 ? -5.091 9.696 7.585 1.00 81.62 78 THR A O 1
ATOM 630 N N . ILE A 1 79 ? -4.130 7.667 7.447 1.00 82.69 79 ILE A N 1
ATOM 631 C CA . ILE A 1 79 ? -2.813 8.078 7.945 1.00 82.69 79 ILE A CA 1
ATOM 632 C C . ILE A 1 79 ? -2.196 9.144 7.039 1.00 82.69 79 ILE A C 1
ATOM 634 O O . ILE A 1 79 ? -1.648 10.125 7.532 1.00 82.69 79 ILE A O 1
ATOM 638 N N . THR A 1 80 ? -2.354 9.014 5.723 1.00 80.12 80 THR A N 1
ATOM 639 C CA . THR A 1 80 ? -1.888 10.027 4.767 1.00 80.12 80 THR A CA 1
ATOM 640 C C . THR A 1 80 ? -2.551 11.386 5.008 1.00 80.12 80 THR A C 1
ATOM 642 O O . THR A 1 80 ? -1.917 12.416 4.837 1.00 80.12 80 THR A O 1
ATOM 645 N N . LEU A 1 81 ? -3.819 11.427 5.427 1.00 74.50 81 LEU A N 1
ATOM 646 C CA . LEU A 1 81 ? -4.513 12.691 5.704 1.00 74.50 81 LEU A CA 1
ATOM 647 C C . LEU A 1 81 ? -4.154 13.309 7.056 1.00 74.50 81 LEU A C 1
ATOM 649 O O . LEU A 1 81 ? -4.321 14.515 7.230 1.00 74.50 81 LEU A O 1
ATOM 653 N N . THR A 1 82 ? -3.718 12.499 8.019 1.00 76.56 82 THR A N 1
ATOM 654 C CA . THR A 1 82 ? -3.402 12.955 9.380 1.00 76.56 82 THR A CA 1
ATOM 655 C C . THR A 1 82 ? -1.927 13.295 9.579 1.00 76.56 82 THR A C 1
ATOM 657 O O . THR A 1 82 ? -1.554 13.704 10.673 1.00 76.56 82 THR A O 1
ATOM 660 N N . ASN A 1 83 ? -1.085 13.117 8.558 1.00 77.00 83 ASN A N 1
ATOM 661 C CA . ASN A 1 83 ? 0.359 13.330 8.633 1.00 77.00 83 ASN A CA 1
ATOM 662 C C . ASN A 1 83 ? 0.833 14.351 7.594 1.00 77.00 83 ASN A C 1
ATOM 664 O O . ASN A 1 83 ? 0.166 14.603 6.594 1.00 77.00 83 ASN A O 1
ATOM 668 N N . THR A 1 84 ? 2.000 14.945 7.843 1.00 77.12 84 THR A N 1
ATOM 669 C CA . THR A 1 84 ? 2.605 15.974 6.980 1.00 77.12 84 THR A CA 1
ATOM 670 C C . THR A 1 84 ? 3.768 15.461 6.135 1.00 77.12 84 THR A C 1
ATOM 672 O O . THR A 1 84 ? 4.151 16.126 5.176 1.00 77.12 84 THR A O 1
ATOM 675 N N . GLU A 1 85 ? 4.321 14.298 6.476 1.00 82.19 85 GLU A N 1
ATOM 676 C CA . GLU A 1 85 ? 5.502 13.711 5.842 1.00 82.19 85 GLU A CA 1
ATOM 677 C C . GLU A 1 85 ? 5.209 12.273 5.397 1.00 82.19 85 GLU A C 1
ATOM 679 O O . GLU A 1 85 ? 4.611 11.498 6.149 1.00 82.19 85 GLU A O 1
ATOM 684 N N . GLY A 1 86 ? 5.597 11.925 4.165 1.00 81.75 86 GLY A N 1
ATOM 685 C CA . GLY A 1 86 ? 5.269 10.631 3.565 1.00 81.75 86 GLY A CA 1
ATOM 686 C C . GLY A 1 86 ? 5.972 9.447 4.223 1.00 81.75 86 GLY A C 1
ATOM 687 O O . GLY A 1 86 ? 5.345 8.408 4.415 1.00 81.75 86 GLY A O 1
ATOM 688 N N . SER A 1 87 ? 7.228 9.630 4.633 1.00 85.81 87 SER A N 1
ATOM 689 C CA . SER A 1 87 ? 8.038 8.634 5.351 1.00 85.81 87 SER A CA 1
ATOM 690 C C . SER A 1 87 ? 7.396 8.260 6.690 1.00 85.81 87 SER A C 1
ATOM 692 O O . SER A 1 87 ? 7.031 7.109 6.907 1.00 85.81 87 SER A O 1
ATOM 694 N N . ALA A 1 88 ? 7.142 9.250 7.549 1.00 85.94 88 ALA A N 1
ATOM 695 C CA . ALA A 1 88 ? 6.535 9.050 8.862 1.00 85.94 88 ALA A CA 1
ATOM 696 C C . ALA A 1 88 ? 5.139 8.409 8.769 1.00 85.94 88 ALA A C 1
ATOM 698 O O . ALA A 1 88 ? 4.771 7.568 9.588 1.00 85.94 88 ALA A O 1
ATOM 699 N N . ALA A 1 89 ? 4.361 8.781 7.751 1.00 86.38 89 ALA A N 1
ATOM 700 C CA . ALA A 1 89 ? 3.052 8.201 7.490 1.00 86.38 89 ALA A CA 1
ATOM 701 C C . ALA A 1 89 ? 3.132 6.730 7.045 1.00 86.38 89 ALA A C 1
ATOM 703 O O . ALA A 1 89 ? 2.380 5.900 7.557 1.00 86.38 89 ALA A O 1
ATOM 704 N N . ALA A 1 90 ? 4.033 6.390 6.120 1.00 88.19 90 ALA A N 1
ATOM 705 C CA . ALA A 1 90 ? 4.230 5.010 5.685 1.00 88.19 90 ALA A CA 1
ATOM 706 C C . ALA A 1 90 ? 4.742 4.130 6.837 1.00 88.19 90 ALA A C 1
ATOM 708 O O . ALA A 1 90 ? 4.190 3.058 7.075 1.00 88.19 90 ALA A O 1
ATOM 709 N N . ASP A 1 91 ? 5.709 4.620 7.612 1.00 89.75 91 ASP A N 1
ATOM 710 C CA . ASP A 1 91 ? 6.275 3.923 8.771 1.00 89.75 91 ASP A CA 1
ATOM 711 C C . ASP A 1 91 ? 5.216 3.636 9.843 1.00 89.75 91 ASP A C 1
ATOM 713 O O . ASP A 1 91 ? 5.108 2.521 10.367 1.00 89.75 91 ASP A O 1
ATOM 717 N N . HIS A 1 92 ? 4.386 4.636 10.145 1.00 89.25 92 HIS A N 1
ATOM 718 C CA . HIS A 1 92 ? 3.279 4.475 11.078 1.00 89.25 92 HIS A CA 1
ATOM 719 C C . HIS A 1 92 ? 2.243 3.471 10.559 1.00 89.25 92 HIS A C 1
ATOM 721 O O . HIS A 1 92 ? 1.752 2.641 11.317 1.00 89.25 92 HIS A O 1
ATOM 727 N N . TRP A 1 93 ? 1.921 3.500 9.266 1.00 89.81 93 TRP A N 1
ATOM 728 C CA . TRP A 1 93 ? 0.990 2.536 8.685 1.00 89.81 93 TRP A CA 1
ATOM 729 C C . TRP A 1 93 ? 1.531 1.104 8.702 1.00 89.81 93 TRP A C 1
ATOM 731 O O . TRP A 1 93 ? 0.782 0.186 9.032 1.00 89.81 93 TRP A O 1
ATOM 741 N N . ILE A 1 94 ? 2.812 0.902 8.393 1.00 89.88 94 ILE A N 1
ATOM 742 C CA . ILE A 1 94 ? 3.440 -0.425 8.416 1.00 89.88 94 ILE A CA 1
ATOM 743 C C . ILE A 1 94 ? 3.429 -0.981 9.844 1.00 89.88 94 ILE A C 1
ATOM 745 O O . ILE A 1 94 ? 2.903 -2.066 10.062 1.00 89.88 94 ILE A O 1
ATOM 749 N N . SER A 1 95 ? 3.898 -0.201 10.823 1.00 88.62 95 SER A N 1
ATOM 750 C CA . SER A 1 95 ? 3.952 -0.622 12.236 1.00 88.62 95 SER A CA 1
ATOM 751 C C . SER A 1 95 ? 2.586 -0.887 12.880 1.00 88.62 95 SER A C 1
ATOM 753 O O . SER A 1 95 ? 2.480 -1.626 13.856 1.00 88.62 95 SER A O 1
ATOM 755 N N . GLN A 1 96 ? 1.508 -0.306 12.347 1.00 88.50 96 GLN A N 1
ATOM 756 C CA . GLN A 1 96 ? 0.155 -0.587 12.829 1.00 88.50 96 GLN A CA 1
ATOM 757 C C . GLN A 1 96 ? -0.406 -1.928 12.341 1.00 88.50 96 GLN A C 1
ATOM 759 O O . GLN A 1 96 ? -1.387 -2.403 12.910 1.00 88.50 96 GLN A O 1
ATOM 764 N N . ASN A 1 97 ? 0.150 -2.521 11.282 1.00 87.19 97 ASN A N 1
ATOM 765 C CA . ASN A 1 97 ? -0.437 -3.683 10.621 1.00 87.19 97 ASN A CA 1
ATOM 766 C C . ASN A 1 97 ? 0.578 -4.828 10.548 1.00 87.19 97 ASN A C 1
ATOM 768 O O . ASN A 1 97 ? 1.506 -4.789 9.746 1.00 87.19 97 ASN A O 1
ATOM 772 N N . THR A 1 98 ? 0.356 -5.890 11.327 1.00 87.44 98 THR A N 1
ATOM 773 C CA . THR A 1 98 ? 1.270 -7.045 11.428 1.00 87.44 98 THR A CA 1
ATOM 774 C C . THR A 1 98 ? 1.618 -7.649 10.066 1.00 87.44 98 THR A C 1
ATOM 776 O O . THR A 1 98 ? 2.787 -7.891 9.779 1.00 87.44 98 THR A O 1
ATOM 779 N N . ALA A 1 99 ? 0.634 -7.807 9.177 1.00 87.94 99 ALA A N 1
ATOM 780 C CA . ALA A 1 99 ? 0.889 -8.312 7.831 1.00 87.94 99 ALA A CA 1
ATOM 781 C C . ALA A 1 99 ? 1.796 -7.407 6.985 1.00 87.94 99 ALA A C 1
ATOM 783 O O . ALA A 1 99 ? 2.517 -7.909 6.130 1.00 87.94 99 ALA A O 1
ATOM 784 N N . MET A 1 100 ? 1.776 -6.089 7.206 1.00 88.81 100 MET A N 1
ATOM 785 C CA . MET A 1 100 ? 2.656 -5.167 6.487 1.00 88.81 100 MET A CA 1
ATOM 786 C C . MET A 1 100 ? 4.090 -5.250 7.015 1.00 88.81 100 MET A C 1
ATOM 788 O O . MET A 1 100 ? 5.019 -5.195 6.217 1.00 88.81 100 MET A O 1
ATOM 792 N N . GLU A 1 101 ? 4.287 -5.442 8.323 1.00 88.38 101 GLU A N 1
ATOM 793 C CA . GLU A 1 101 ? 5.623 -5.692 8.887 1.00 88.38 101 GLU A CA 1
ATOM 794 C C . GLU A 1 101 ? 6.228 -7.012 8.387 1.00 88.38 101 GLU A C 1
ATOM 796 O O . GLU A 1 101 ? 7.424 -7.092 8.110 1.00 88.38 101 GLU A O 1
ATOM 801 N N . GLU A 1 102 ? 5.413 -8.064 8.280 1.00 88.69 102 GLU A N 1
ATOM 802 C CA . GLU A 1 102 ? 5.829 -9.344 7.697 1.00 88.69 102 GLU A CA 1
ATOM 803 C C . GLU A 1 102 ? 6.150 -9.188 6.209 1.00 88.69 102 GLU A C 1
ATOM 805 O O . GLU A 1 102 ? 7.198 -9.644 5.749 1.00 88.69 102 GLU A O 1
ATOM 810 N N . PHE A 1 103 ? 5.297 -8.476 5.468 1.00 86.94 103 PHE A N 1
ATOM 811 C CA . PHE A 1 103 ? 5.487 -8.251 4.040 1.00 86.94 103 PHE A CA 1
ATOM 812 C C . PHE A 1 103 ? 6.736 -7.406 3.752 1.00 86.94 103 PHE A C 1
ATOM 814 O O . PHE A 1 103 ? 7.455 -7.704 2.803 1.00 86.94 103 PHE A O 1
ATOM 821 N N . GLU A 1 104 ? 7.071 -6.432 4.606 1.00 85.81 104 GLU A N 1
ATOM 822 C CA . GLU A 1 104 ? 8.304 -5.644 4.486 1.00 85.81 104 GLU A CA 1
ATOM 823 C C . GLU A 1 104 ? 9.564 -6.512 4.563 1.00 85.81 104 GLU A C 1
ATOM 825 O O . GLU A 1 104 ? 10.493 -6.343 3.773 1.00 85.81 104 GLU A O 1
ATOM 830 N N . LYS A 1 105 ? 9.592 -7.458 5.508 1.00 85.94 105 LYS A N 1
ATOM 831 C CA . LYS A 1 105 ? 10.737 -8.361 5.703 1.00 85.94 105 LYS A CA 1
ATOM 832 C C . LYS A 1 105 ? 10.968 -9.240 4.479 1.00 85.94 105 LYS A C 1
ATOM 834 O O . LYS A 1 105 ? 12.109 -9.577 4.174 1.00 85.94 105 LYS A O 1
ATOM 839 N N . GLU A 1 106 ? 9.893 -9.609 3.791 1.00 84.12 106 GLU A N 1
ATOM 840 C CA . GLU A 1 106 ? 9.959 -10.418 2.579 1.00 84.12 106 GLU A CA 1
ATOM 841 C C . GLU A 1 106 ? 10.181 -9.603 1.302 1.00 84.12 106 GLU A C 1
ATOM 843 O O . GLU A 1 106 ? 10.728 -10.119 0.329 1.00 84.12 106 GLU A O 1
ATOM 848 N N . CYS A 1 107 ? 9.743 -8.345 1.284 1.00 80.31 107 CYS A N 1
ATOM 849 C CA . CYS A 1 107 ? 9.804 -7.444 0.139 1.00 80.31 107 CYS A CA 1
ATOM 850 C C . CYS A 1 107 ? 10.382 -6.085 0.574 1.00 80.31 107 CYS A C 1
ATOM 852 O O . CYS A 1 107 ? 9.624 -5.138 0.789 1.00 80.31 107 CYS A O 1
ATOM 854 N N . PRO A 1 108 ? 11.719 -5.930 0.649 1.00 79.69 108 PRO A N 1
ATOM 855 C CA . PRO A 1 108 ? 12.351 -4.694 1.131 1.00 79.69 108 PRO A CA 1
ATOM 856 C C . PRO A 1 108 ? 12.001 -3.438 0.316 1.00 79.69 108 PRO A C 1
ATOM 858 O O . PRO A 1 108 ? 12.025 -2.323 0.833 1.00 79.69 108 PRO A O 1
ATOM 861 N N . TRP A 1 109 ? 11.633 -3.605 -0.959 1.00 77.56 109 TRP A N 1
ATOM 862 C CA . TRP A 1 109 ? 11.176 -2.524 -1.840 1.00 77.56 109 TRP A CA 1
ATOM 863 C C . TRP A 1 109 ? 9.810 -1.939 -1.431 1.00 77.56 109 TRP A C 1
ATOM 865 O O . TRP A 1 109 ? 9.424 -0.865 -1.894 1.00 77.56 109 TRP A O 1
ATOM 875 N N . MET A 1 110 ? 9.075 -2.614 -0.546 1.00 83.00 110 MET A N 1
ATOM 876 C CA . MET A 1 110 ? 7.737 -2.223 -0.118 1.00 83.00 110 MET A CA 1
ATOM 877 C C . MET A 1 110 ? 7.729 -0.880 0.623 1.00 83.00 110 MET A C 1
ATOM 879 O O . MET A 1 110 ? 6.879 -0.033 0.347 1.00 83.00 110 MET A O 1
ATOM 883 N N . ARG A 1 111 ? 8.668 -0.654 1.552 1.00 85.12 111 ARG A N 1
ATOM 884 C CA . ARG A 1 111 ? 8.739 0.613 2.296 1.00 85.12 111 ARG A CA 1
ATOM 885 C C . ARG A 1 111 ? 8.962 1.816 1.372 1.00 85.12 111 ARG A C 1
ATOM 887 O O . ARG A 1 111 ? 8.135 2.726 1.425 1.00 85.12 111 ARG A O 1
ATOM 894 N N . PRO A 1 112 ? 9.999 1.856 0.509 1.00 83.56 112 PRO A N 1
ATOM 895 C CA . PRO A 1 112 ? 10.185 2.993 -0.389 1.00 83.56 112 PRO A CA 1
ATOM 896 C C . PRO A 1 112 ? 8.997 3.182 -1.344 1.00 83.56 112 PRO A C 1
ATOM 898 O O . PRO A 1 112 ? 8.593 4.320 -1.569 1.00 83.56 112 PRO A O 1
ATOM 901 N N . PHE A 1 113 ? 8.353 2.103 -1.812 1.00 84.56 113 PHE A N 1
ATOM 902 C CA . PHE A 1 113 ? 7.136 2.203 -2.628 1.00 84.56 113 PHE A CA 1
ATOM 903 C C . PHE A 1 113 ? 6.013 2.976 -1.938 1.00 84.56 113 PHE A C 1
ATOM 905 O O . PHE A 1 113 ? 5.474 3.934 -2.497 1.00 84.56 113 PHE A O 1
ATOM 912 N N . PHE A 1 114 ? 5.638 2.561 -0.725 1.00 86.75 114 PHE A N 1
ATOM 913 C CA . PHE A 1 114 ? 4.529 3.197 -0.022 1.00 86.75 114 PHE A CA 1
ATOM 914 C C . PHE A 1 114 ? 4.892 4.592 0.480 1.00 86.75 114 PHE A C 1
ATOM 916 O O . PHE A 1 114 ? 4.029 5.465 0.451 1.00 86.75 114 PHE A O 1
ATOM 923 N N . THR A 1 115 ? 6.148 4.841 0.853 1.00 88.31 115 THR A N 1
ATOM 924 C CA . THR A 1 115 ? 6.632 6.189 1.184 1.00 88.31 115 THR A C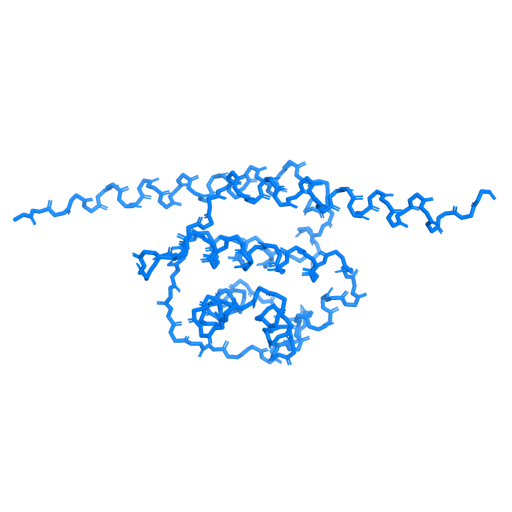A 1
ATOM 925 C C . THR A 1 115 ? 6.422 7.153 0.022 1.00 88.31 115 THR A C 1
ATOM 927 O O . THR A 1 115 ? 5.813 8.208 0.204 1.00 88.31 115 THR A O 1
ATOM 930 N N . GLU A 1 116 ? 6.842 6.779 -1.186 1.00 85.00 116 GLU A N 1
ATOM 931 C CA . GLU A 1 116 ? 6.687 7.617 -2.379 1.00 85.00 116 GLU A CA 1
ATOM 932 C C . GLU A 1 116 ? 5.223 7.761 -2.794 1.00 85.00 116 GLU A C 1
ATOM 934 O O . GLU A 1 116 ? 4.768 8.852 -3.141 1.00 85.00 116 GLU A O 1
ATOM 939 N N . LEU A 1 117 ? 4.432 6.693 -2.669 1.00 84.00 117 LEU A N 1
ATOM 940 C CA . LEU A 1 117 ? 2.992 6.734 -2.918 1.00 84.00 117 LEU A CA 1
ATOM 941 C C . LEU A 1 117 ? 2.281 7.709 -1.975 1.00 84.00 117 LEU A C 1
ATOM 943 O O . LEU A 1 117 ? 1.434 8.499 -2.407 1.00 84.00 117 LEU A O 1
ATOM 947 N N . VAL A 1 118 ? 2.619 7.679 -0.688 1.00 83.81 118 VAL A N 1
ATOM 948 C CA . VAL A 1 118 ? 2.069 8.593 0.316 1.00 83.81 118 VAL A CA 1
ATOM 949 C C . VAL A 1 118 ? 2.576 10.014 0.086 1.00 83.81 118 VAL A C 1
ATOM 951 O O . VAL A 1 118 ? 1.782 10.952 0.116 1.00 83.81 118 VAL A O 1
ATOM 954 N N . GLN A 1 119 ? 3.861 10.199 -0.213 1.00 83.44 119 GLN A N 1
ATOM 955 C CA . GLN A 1 119 ? 4.437 11.517 -0.472 1.00 83.44 119 GLN A CA 1
ATOM 956 C C . GLN A 1 119 ? 3.835 12.166 -1.724 1.00 83.44 119 GLN A C 1
ATOM 958 O O . GLN A 1 119 ? 3.461 13.344 -1.705 1.00 83.44 119 GLN A O 1
ATOM 963 N N . TYR A 1 120 ? 3.661 11.396 -2.798 1.00 80.12 120 TYR A N 1
ATOM 964 C CA . TYR A 1 120 ? 2.939 11.816 -3.996 1.00 80.12 120 TYR A CA 1
ATOM 965 C C . TYR A 1 120 ? 1.510 12.248 -3.652 1.00 80.12 120 TYR A C 1
ATOM 967 O O . TYR A 1 120 ? 1.027 13.298 -4.088 1.00 80.12 120 TYR A O 1
ATOM 975 N N . ASN A 1 121 ? 0.832 11.469 -2.816 1.00 76.44 121 ASN A N 1
ATOM 976 C CA . ASN A 1 121 ? -0.505 11.781 -2.340 1.00 76.44 121 ASN A CA 1
ATOM 977 C C . ASN A 1 121 ? -0.575 13.066 -1.503 1.00 76.44 121 ASN A C 1
ATOM 979 O O . ASN A 1 121 ? -1.460 13.889 -1.732 1.00 76.44 121 ASN A O 1
ATOM 983 N N . LEU A 1 122 ? 0.364 13.287 -0.583 1.00 75.69 122 LEU A N 1
ATOM 984 C CA . LEU A 1 122 ? 0.468 14.522 0.200 1.00 75.69 122 LEU A CA 1
ATOM 985 C C . LEU A 1 122 ? 0.692 15.740 -0.705 1.00 75.69 122 LEU A C 1
ATOM 987 O O . LEU A 1 122 ? 0.019 16.765 -0.569 1.00 75.69 122 LEU A O 1
ATOM 991 N N . ASN A 1 123 ? 1.590 15.607 -1.684 1.00 75.12 123 ASN A N 1
ATOM 992 C CA . ASN A 1 123 ? 1.908 16.664 -2.642 1.00 75.12 123 ASN A CA 1
ATOM 993 C C . ASN A 1 123 ? 0.713 17.015 -3.538 1.00 75.12 123 ASN A C 1
ATOM 995 O O . ASN A 1 123 ? 0.468 18.191 -3.816 1.00 75.12 123 ASN A O 1
ATOM 999 N N . THR A 1 124 ? -0.057 16.011 -3.959 1.00 67.19 124 THR A N 1
ATOM 1000 C CA . THR A 1 124 ? -1.242 16.200 -4.808 1.00 67.19 124 THR A CA 1
ATOM 1001 C C . THR A 1 124 ? -2.490 16.629 -4.027 1.00 67.19 124 THR A C 1
ATOM 1003 O O . THR A 1 124 ? -3.366 17.284 -4.595 1.00 67.19 124 THR A O 1
ATOM 1006 N N . SER A 1 125 ? -2.575 16.331 -2.726 1.00 62.19 125 SER A N 1
ATOM 1007 C CA . SER A 1 125 ? -3.753 16.588 -1.881 1.00 62.19 125 SER A CA 1
ATOM 1008 C C . SER A 1 125 ? -3.819 18.003 -1.266 1.00 62.19 125 SER A C 1
ATOM 1010 O O . SER A 1 125 ? -4.736 18.284 -0.487 1.00 62.19 125 SER A O 1
ATOM 1012 N N . LYS A 1 126 ? -2.939 18.946 -1.648 1.00 51.44 126 LYS A N 1
ATOM 1013 C CA . LYS A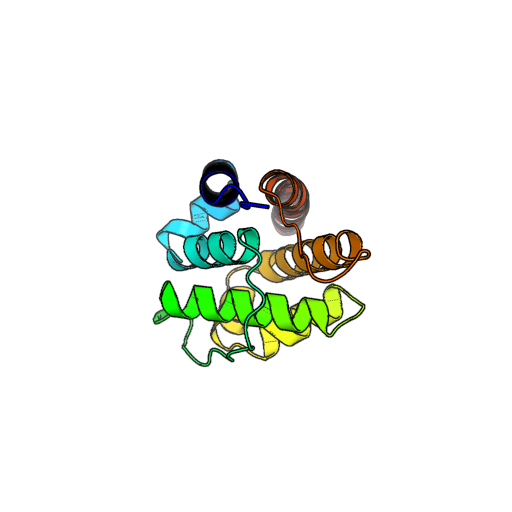 1 126 ? -2.911 20.341 -1.133 1.00 51.44 126 LYS A CA 1
ATOM 1014 C C . LYS A 1 126 ? -4.193 21.176 -1.366 1.00 51.44 126 LYS A C 1
ATOM 1016 O O . LYS A 1 126 ? -4.276 22.300 -0.888 1.00 51.44 126 LYS A O 1
ATOM 1021 N N . LEU A 1 127 ? -5.210 20.647 -2.054 1.00 46.56 127 LEU A N 1
ATOM 1022 C CA . LEU A 1 127 ? -6.490 21.323 -2.341 1.00 46.56 127 LEU A CA 1
ATOM 1023 C C . LEU A 1 127 ? -7.726 20.603 -1.766 1.00 46.56 127 LEU A C 1
ATOM 1025 O O . LEU A 1 127 ? -8.812 20.668 -2.341 1.00 46.56 127 LEU A O 1
ATOM 1029 N N . GLY A 1 128 ? -7.578 19.935 -0.620 1.00 43.91 128 GLY A N 1
ATOM 1030 C CA . GLY A 1 128 ? -8.706 19.468 0.186 1.00 43.91 128 GLY A CA 1
ATOM 1031 C C . GLY A 1 128 ? -9.332 18.148 -0.283 1.00 43.91 128 GLY A C 1
ATOM 1032 O O . GLY A 1 128 ? -9.972 18.047 -1.330 1.00 43.91 128 GLY A O 1
ATOM 1033 N N . LEU A 1 129 ? -9.217 17.137 0.582 1.00 51.88 129 LEU A N 1
ATOM 1034 C CA . LEU A 1 129 ? -10.042 15.922 0.624 1.00 51.88 129 LEU A CA 1
ATOM 1035 C C . LEU A 1 129 ? -9.961 14.930 -0.555 1.00 51.88 129 LEU A C 1
ATOM 1037 O O . LEU A 1 129 ? -10.833 14.062 -0.666 1.00 51.88 129 LEU A O 1
ATOM 1041 N N . LYS A 1 130 ? -8.958 14.999 -1.441 1.00 51.28 130 LYS A N 1
ATOM 1042 C CA . LYS A 1 130 ? -8.803 14.002 -2.517 1.00 51.28 130 LYS A CA 1
ATOM 1043 C C . LYS A 1 130 ? -7.348 13.597 -2.749 1.00 51.28 130 LYS A C 1
ATOM 1045 O O . LYS A 1 130 ? -6.656 14.263 -3.512 1.00 51.28 130 LYS A O 1
ATOM 1050 N N . LEU A 1 131 ? -6.951 12.443 -2.208 1.00 55.00 131 LEU A N 1
ATOM 1051 C CA . LEU A 1 131 ? -5.812 11.679 -2.724 1.00 55.00 131 LEU A CA 1
ATOM 1052 C C . LEU A 1 131 ? -6.096 11.341 -4.202 1.00 55.00 131 LEU A C 1
ATOM 1054 O O . LEU A 1 131 ? -7.196 10.925 -4.577 1.00 55.00 131 LEU A O 1
ATOM 1058 N N . ARG A 1 132 ? -5.159 11.605 -5.100 1.00 56.59 132 ARG A N 1
ATOM 1059 C CA . ARG A 1 132 ? -5.319 11.262 -6.518 1.00 56.59 132 ARG A CA 1
ATOM 1060 C C . ARG A 1 132 ? -4.120 10.444 -6.943 1.00 56.59 132 ARG A C 1
ATOM 1062 O O . ARG A 1 132 ? -3.309 10.922 -7.723 1.00 56.59 132 ARG A O 1
ATOM 1069 N N . VAL A 1 133 ? -4.043 9.204 -6.470 1.00 60.53 133 VAL A N 1
ATOM 1070 C CA . VAL A 1 133 ? -3.163 8.224 -7.106 1.00 60.53 133 VAL A CA 1
ATOM 1071 C C . VAL A 1 133 ? -3.797 7.861 -8.441 1.00 60.53 133 VAL A C 1
ATOM 1073 O O . VAL A 1 133 ? -4.844 7.224 -8.482 1.00 60.53 133 VAL A O 1
ATOM 1076 N N . THR A 1 134 ? -3.196 8.333 -9.527 1.00 64.44 134 THR A N 1
ATOM 1077 C CA . THR A 1 134 ? -3.550 7.872 -10.874 1.00 64.44 134 THR A CA 1
ATOM 1078 C C . THR A 1 134 ? -2.682 6.671 -11.220 1.00 64.44 134 THR A C 1
ATOM 1080 O O . THR A 1 134 ? -1.560 6.568 -10.722 1.00 64.44 134 THR A O 1
ATOM 1083 N N . SER A 1 135 ? -3.143 5.787 -12.101 1.00 64.25 135 SER A N 1
ATOM 1084 C CA . SER A 1 135 ? -2.307 4.690 -12.624 1.00 64.25 135 SER A CA 1
ATOM 1085 C C . SER A 1 135 ? -0.958 5.167 -13.172 1.00 64.25 135 SER A C 1
ATOM 1087 O O . SER A 1 135 ? 0.063 4.513 -13.001 1.00 64.25 135 SER A O 1
ATOM 1089 N N . ARG A 1 136 ? -0.931 6.369 -13.754 1.00 68.69 136 ARG A N 1
ATOM 1090 C CA . ARG A 1 136 ? 0.292 7.021 -14.229 1.00 68.69 136 ARG A CA 1
ATOM 1091 C C . ARG A 1 136 ? 1.276 7.359 -13.107 1.00 68.69 136 ARG A C 1
ATOM 1093 O O . ARG A 1 136 ? 2.479 7.312 -13.324 1.00 68.69 136 ARG A O 1
ATOM 1100 N N . ALA A 1 137 ? 0.771 7.716 -11.930 1.00 72.44 137 ALA A N 1
ATOM 1101 C CA . ALA A 1 137 ? 1.605 7.941 -10.757 1.00 72.44 137 ALA A CA 1
ATOM 1102 C C . ALA A 1 137 ? 2.188 6.624 -10.238 1.00 72.44 137 ALA A C 1
ATOM 1104 O O . ALA A 1 137 ? 3.365 6.586 -9.910 1.00 72.44 137 ALA A O 1
ATOM 1105 N N . LEU A 1 138 ? 1.391 5.547 -10.229 1.00 70.38 138 LEU A N 1
ATOM 1106 C CA . LEU A 1 138 ? 1.881 4.211 -9.869 1.00 70.38 138 LEU A CA 1
ATOM 1107 C C . LEU A 1 138 ? 3.015 3.766 -10.794 1.00 70.38 138 LEU A C 1
ATOM 1109 O O . LEU A 1 138 ? 4.059 3.373 -10.297 1.00 70.38 138 LEU A O 1
ATOM 1113 N N . LEU A 1 139 ? 2.844 3.926 -12.111 1.00 69.94 139 LEU A N 1
ATOM 1114 C CA . LEU A 1 139 ? 3.895 3.635 -13.093 1.00 69.94 139 LEU A CA 1
ATOM 1115 C C . LEU A 1 139 ? 5.175 4.449 -12.838 1.00 69.94 139 LEU A C 1
ATOM 1117 O O . LEU A 1 139 ? 6.264 3.902 -12.873 1.00 69.94 139 LEU A O 1
ATOM 1121 N N . SER A 1 140 ? 5.053 5.741 -12.519 1.00 75.50 140 SER A N 1
ATOM 1122 C CA . SER A 1 140 ? 6.224 6.579 -12.224 1.00 75.50 140 SER A CA 1
ATOM 1123 C C . SER A 1 140 ? 6.944 6.199 -10.926 1.00 75.50 140 SER A C 1
ATOM 1125 O O . SER A 1 140 ? 8.151 6.395 -10.836 1.00 75.50 140 SER A O 1
ATOM 1127 N N . ILE A 1 141 ? 6.220 5.734 -9.904 1.00 73.44 141 ILE A N 1
ATOM 1128 C CA . ILE A 1 141 ? 6.824 5.278 -8.643 1.00 73.44 141 ILE A CA 1
ATOM 1129 C C . ILE A 1 141 ? 7.471 3.901 -8.839 1.00 73.44 141 ILE A C 1
ATOM 1131 O O . ILE A 1 141 ? 8.484 3.599 -8.219 1.00 73.44 141 ILE A O 1
ATOM 1135 N N . ASP A 1 142 ? 6.912 3.069 -9.713 1.00 70.31 142 ASP A N 1
ATOM 1136 C CA . ASP A 1 142 ? 7.490 1.771 -10.046 1.00 70.31 142 ASP A CA 1
ATOM 1137 C C . ASP A 1 142 ? 8.828 1.876 -10.759 1.00 70.31 142 ASP A C 1
ATOM 1139 O O . ASP A 1 142 ? 9.739 1.148 -10.391 1.00 70.31 142 ASP A O 1
ATOM 1143 N N . ASP A 1 143 ? 8.995 2.827 -11.680 1.00 73.69 143 ASP A N 1
ATOM 1144 C CA . ASP A 1 143 ? 10.309 3.097 -12.278 1.00 73.69 143 ASP A CA 1
ATOM 1145 C C . ASP A 1 143 ? 11.356 3.404 -11.188 1.00 73.69 143 ASP A C 1
ATOM 1147 O O . ASP A 1 143 ? 12.449 2.840 -11.188 1.00 73.69 143 ASP A O 1
ATOM 1151 N N . LEU A 1 144 ? 10.986 4.205 -10.180 1.00 69.38 144 LEU A N 1
ATOM 1152 C CA . LEU A 1 144 ? 11.847 4.511 -9.031 1.00 69.38 144 LEU A CA 1
ATOM 1153 C C . LEU A 1 144 ? 12.148 3.268 -8.168 1.00 69.38 144 LEU A C 1
ATOM 1155 O O . LEU A 1 144 ? 13.226 3.157 -7.586 1.00 69.38 144 LEU A O 1
ATOM 1159 N N . ILE A 1 145 ? 11.224 2.310 -8.087 1.00 68.31 145 ILE A N 1
ATOM 1160 C CA . ILE A 1 145 ? 11.449 1.031 -7.397 1.00 68.31 145 ILE A CA 1
ATOM 1161 C C . ILE A 1 145 ? 12.344 0.118 -8.201 1.00 68.31 145 ILE A C 1
ATOM 1163 O O . ILE A 1 145 ? 13.208 -0.522 -7.613 1.00 68.31 145 ILE A O 1
ATOM 1167 N N . ILE A 1 146 ? 12.139 0.034 -9.512 1.00 70.00 146 ILE A N 1
ATOM 1168 C CA . ILE A 1 146 ? 12.990 -0.744 -10.406 1.00 70.00 146 ILE A CA 1
ATOM 1169 C C . ILE A 1 146 ? 14.425 -0.222 -10.297 1.00 70.00 146 ILE A C 1
ATOM 1171 O O . ILE A 1 146 ? 15.340 -1.031 -10.163 1.00 70.00 146 ILE A O 1
ATOM 1175 N N . ASP A 1 147 ? 14.622 1.096 -10.214 1.00 70.19 147 ASP A N 1
ATOM 1176 C CA . ASP A 1 147 ? 15.934 1.697 -9.959 1.00 70.19 147 ASP A CA 1
ATOM 1177 C C . ASP A 1 147 ? 16.531 1.248 -8.611 1.00 70.19 147 ASP A C 1
ATOM 1179 O O . ASP A 1 147 ? 17.691 0.825 -8.548 1.00 70.19 147 ASP A O 1
ATOM 1183 N N . VAL A 1 148 ? 15.747 1.269 -7.526 1.00 65.94 148 VAL A N 1
ATOM 1184 C CA . VAL A 1 148 ? 16.183 0.794 -6.196 1.00 65.94 148 VAL A CA 1
ATOM 1185 C C . VAL A 1 148 ? 16.462 -0.714 -6.193 1.00 65.94 148 VAL A C 1
ATOM 1187 O O . VAL A 1 148 ? 17.454 -1.166 -5.620 1.00 65.94 148 VAL A O 1
ATOM 1190 N N . TYR A 1 149 ? 15.625 -1.513 -6.848 1.00 66.75 149 TYR A N 1
ATOM 1191 C CA . TYR A 1 149 ? 15.758 -2.963 -6.931 1.00 66.75 149 TYR A CA 1
ATOM 1192 C C . TYR A 1 149 ? 1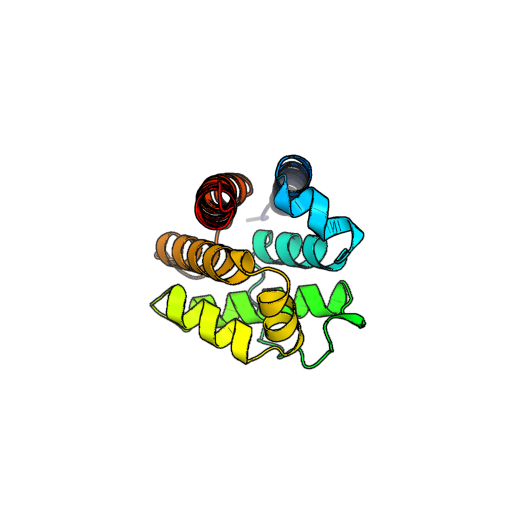6.999 -3.352 -7.735 1.00 66.75 149 TYR A C 1
ATOM 1194 O O . TYR A 1 149 ? 17.836 -4.096 -7.236 1.00 66.75 149 TYR A O 1
ATOM 1202 N N . ILE A 1 150 ? 17.184 -2.789 -8.932 1.00 66.69 150 ILE A N 1
ATOM 1203 C CA . ILE A 1 150 ? 18.383 -3.019 -9.744 1.00 66.69 150 ILE A CA 1
ATOM 1204 C C . ILE A 1 150 ? 19.627 -2.584 -8.973 1.00 66.69 150 ILE A C 1
ATOM 1206 O O . ILE A 1 150 ? 20.599 -3.329 -8.938 1.00 66.69 150 ILE A O 1
ATOM 1210 N N . THR A 1 151 ? 19.591 -1.437 -8.291 1.00 66.38 151 THR A N 1
ATOM 1211 C CA . THR A 1 151 ? 20.698 -0.994 -7.434 1.00 66.38 151 THR A CA 1
ATOM 1212 C C . THR A 1 151 ? 20.988 -2.036 -6.350 1.00 66.38 151 THR A C 1
ATOM 1214 O O . THR A 1 151 ? 22.104 -2.532 -6.240 1.00 66.38 151 THR A O 1
ATOM 1217 N N . THR A 1 152 ? 19.994 -2.453 -5.570 1.00 60.12 152 THR A N 1
ATOM 1218 C CA . THR A 1 152 ? 20.223 -3.426 -4.490 1.00 60.12 152 THR A CA 1
ATOM 1219 C C . THR A 1 152 ? 20.688 -4.788 -5.000 1.00 60.12 152 THR A C 1
ATOM 1221 O O . THR A 1 152 ? 21.563 -5.375 -4.376 1.00 60.12 152 THR A O 1
ATOM 1224 N N . VAL A 1 153 ? 20.180 -5.279 -6.130 1.00 66.75 153 VAL A N 1
ATOM 1225 C CA . VAL A 1 153 ? 20.613 -6.551 -6.726 1.00 66.75 153 VAL A CA 1
ATOM 1226 C C . VAL A 1 153 ? 22.025 -6.435 -7.299 1.00 66.75 153 VAL A C 1
ATOM 1228 O O . VAL A 1 153 ? 22.886 -7.241 -6.960 1.00 66.75 153 VAL A O 1
ATOM 1231 N N . VAL A 1 154 ? 22.309 -5.414 -8.110 1.00 62.34 154 VAL A N 1
ATOM 1232 C CA . VAL A 1 154 ? 23.627 -5.223 -8.739 1.00 62.34 154 VAL A CA 1
ATOM 1233 C C . VAL A 1 154 ? 24.714 -4.961 -7.694 1.00 62.34 154 VAL A C 1
ATOM 1235 O O . VAL A 1 154 ? 25.802 -5.515 -7.811 1.00 62.34 154 VAL A O 1
ATOM 1238 N N . PHE A 1 155 ? 24.433 -4.176 -6.649 1.00 56.88 155 PHE A N 1
ATOM 1239 C CA . PHE A 1 155 ? 25.415 -3.869 -5.602 1.00 56.88 155 PHE A CA 1
ATOM 1240 C C . PHE A 1 155 ? 25.534 -4.948 -4.507 1.00 56.88 155 PHE A C 1
ATOM 1242 O O . PHE A 1 155 ? 26.568 -4.993 -3.846 1.00 56.88 155 PHE A O 1
ATOM 1249 N N . ASN A 1 156 ? 24.539 -5.829 -4.310 1.00 56.50 156 ASN A N 1
ATOM 1250 C CA . ASN A 1 156 ? 24.650 -6.977 -3.387 1.00 56.50 156 ASN A CA 1
ATOM 1251 C C . ASN A 1 156 ? 25.093 -8.284 -4.061 1.00 56.50 156 ASN A C 1
ATOM 1253 O O . ASN A 1 156 ? 25.216 -9.299 -3.376 1.00 56.50 156 ASN A O 1
ATOM 1257 N N . THR A 1 157 ? 25.350 -8.292 -5.371 1.00 43.09 157 THR A N 1
ATOM 1258 C CA . THR A 1 157 ? 25.952 -9.456 -6.030 1.00 43.09 157 THR A CA 1
ATOM 1259 C C . THR A 1 157 ? 27.477 -9.314 -5.956 1.00 43.09 157 THR A C 1
ATOM 1261 O O . THR A 1 157 ? 28.018 -8.425 -6.616 1.00 43.09 157 THR A O 1
ATOM 1264 N N . PRO A 1 158 ? 28.205 -10.118 -5.151 1.00 46.91 158 PRO A N 1
ATOM 1265 C CA . PRO A 1 158 ? 29.659 -10.139 -5.243 1.00 46.91 158 PRO A CA 1
ATOM 1266 C C . PRO A 1 158 ? 30.048 -10.651 -6.636 1.00 46.91 158 PRO A C 1
ATOM 1268 O O . PRO A 1 158 ? 29.461 -11.620 -7.120 1.00 46.91 158 PRO A O 1
ATOM 1271 N N . ALA A 1 159 ? 30.986 -9.952 -7.279 1.00 47.28 159 ALA A N 1
ATOM 1272 C CA . ALA A 1 159 ? 31.558 -10.333 -8.570 1.00 47.28 159 ALA A CA 1
ATOM 1273 C C . ALA A 1 159 ? 32.238 -11.710 -8.530 1.00 47.28 159 ALA A C 1
ATOM 1275 O O . ALA A 1 159 ? 32.803 -12.059 -7.465 1.00 47.28 159 ALA A O 1
#

Organism: NCBI:txid1714387

Foldseek 3Di:
DDDPPVVLVVVLVQQLVLLVVLLVPFPVSVVCCVVQVLVSLLVSLLQNLDQDDADQAADALNPDDVVSSNNLSNNLSPLLVVDQALLVSLVVSQVRHNNSVVVCVVPVLSSQLSSQLSRQQNVVCPPDDDRHDGSVSSNVSSVVSVVVVCCCVVVPDDD